Protein AF-A0A0K8QDG4-F1 (afdb_monomer_lite)

Sequence (131 aa):
MIDGIRGSADAARGQSLVYPGNPGTYKEENAMPFVNVKLVDGVFTEDEKHRMAAALTDVMVKFEGSEAFREVVWVLIEELHTDGWHIGGLPFRGPASLMDGLARSKSLYESIDGHPVTRPELAQKAPLQEK

pLDDT: mean 77.73, std 22.18, range [29.11, 98.5]

Structure (mmCIF, N/CA/C/O backbone):
data_AF-A0A0K8QDG4-F1
#
_entry.id   AF-A0A0K8QDG4-F1
#
loop_
_atom_site.group_PDB
_atom_site.id
_atom_site.type_symbol
_atom_site.label_atom_id
_atom_site.label_alt_id
_atom_site.label_comp_id
_atom_site.label_asym_id
_atom_site.label_entity_id
_atom_site.label_seq_id
_atom_site.pdbx_PDB_ins_code
_atom_site.Cartn_x
_atom_site.Cartn_y
_atom_site.Cartn_z
_atom_site.occupancy
_atom_site.B_iso_or_equiv
_atom_site.auth_seq_id
_atom_site.auth_comp_id
_atom_site.auth_asym_id
_atom_site.auth_atom_id
_atom_site.pdbx_PDB_model_num
ATOM 1 N N . MET A 1 1 ? 71.282 -9.640 -24.744 1.00 37.62 1 MET A N 1
ATOM 2 C CA . MET A 1 1 ? 71.216 -8.167 -24.843 1.00 37.62 1 MET A CA 1
ATOM 3 C C . MET A 1 1 ? 70.038 -7.870 -25.751 1.00 37.62 1 MET A C 1
ATOM 5 O O . MET A 1 1 ? 70.115 -8.362 -26.863 1.00 37.62 1 MET A O 1
ATOM 9 N N . ILE A 1 2 ? 69.015 -7.149 -25.259 1.00 32.31 2 ILE A N 1
ATOM 10 C CA . ILE A 1 2 ? 67.772 -6.705 -25.950 1.00 32.31 2 ILE A CA 1
ATOM 11 C C . ILE A 1 2 ? 66.894 -7.824 -26.596 1.00 32.31 2 ILE A C 1
ATOM 13 O O . ILE A 1 2 ? 67.421 -8.814 -27.083 1.00 32.31 2 ILE A O 1
ATOM 17 N N . ASP A 1 3 ? 65.552 -7.790 -26.594 1.00 32.25 3 ASP A N 1
ATOM 18 C CA . ASP A 1 3 ? 64.605 -6.925 -25.861 1.00 32.25 3 ASP A CA 1
ATOM 19 C C . ASP A 1 3 ? 63.258 -7.632 -25.542 1.00 32.25 3 ASP A C 1
ATOM 21 O O . ASP A 1 3 ? 62.954 -8.694 -26.080 1.00 32.25 3 ASP A O 1
ATOM 25 N N . GLY A 1 4 ? 62.464 -6.999 -24.672 1.00 31.34 4 GLY A N 1
ATOM 26 C CA . GLY A 1 4 ? 60.996 -7.008 -24.550 1.00 31.34 4 GLY A CA 1
ATOM 27 C C . GLY A 1 4 ? 60.147 -8.229 -24.943 1.00 31.34 4 GLY A C 1
ATOM 28 O O . GLY A 1 4 ? 59.742 -8.374 -26.092 1.00 31.34 4 GLY A O 1
ATOM 29 N N . ILE A 1 5 ? 59.638 -8.951 -23.934 1.00 42.09 5 ILE A N 1
ATOM 30 C CA . ILE A 1 5 ? 58.359 -9.681 -24.045 1.00 42.09 5 ILE A CA 1
ATOM 31 C C . ILE A 1 5 ? 57.204 -8.700 -23.777 1.00 42.09 5 ILE A C 1
ATOM 33 O O . ILE A 1 5 ? 57.022 -8.278 -22.634 1.00 42.09 5 ILE A O 1
ATOM 37 N N . ARG A 1 6 ? 56.420 -8.353 -24.808 1.00 32.44 6 ARG A N 1
ATOM 38 C CA . ARG A 1 6 ? 55.082 -7.705 -24.770 1.00 32.44 6 ARG A CA 1
ATOM 39 C C . ARG A 1 6 ? 54.469 -7.766 -26.185 1.00 32.44 6 ARG A C 1
ATOM 41 O O . ARG A 1 6 ? 55.214 -7.665 -27.148 1.00 32.44 6 ARG A O 1
ATOM 48 N N . GLY A 1 7 ? 53.159 -7.903 -26.393 1.00 29.11 7 GLY A N 1
ATOM 49 C CA . GLY A 1 7 ? 52.041 -8.052 -25.450 1.00 29.11 7 GLY A CA 1
ATOM 50 C C . GLY A 1 7 ? 50.991 -9.054 -25.960 1.00 29.11 7 GLY A C 1
ATOM 51 O O . GLY A 1 7 ? 51.171 -9.659 -27.014 1.00 29.11 7 GLY A O 1
ATOM 52 N N . SER A 1 8 ? 49.929 -9.271 -25.182 1.00 32.53 8 SER A N 1
ATOM 53 C CA . SER A 1 8 ? 48.936 -10.331 -25.405 1.00 32.53 8 SER A CA 1
ATOM 54 C C . SER A 1 8 ? 47.891 -10.007 -26.475 1.00 32.53 8 SER A C 1
ATOM 56 O O . SER A 1 8 ? 47.635 -8.848 -26.797 1.00 32.53 8 SER A O 1
ATOM 58 N N . ALA A 1 9 ? 47.229 -11.058 -26.960 1.00 33.44 9 ALA A N 1
ATOM 59 C CA . ALA A 1 9 ? 45.949 -10.937 -27.641 1.00 33.44 9 ALA A CA 1
ATOM 60 C C . ALA A 1 9 ? 44.790 -10.728 -26.642 1.00 33.44 9 ALA A C 1
ATOM 62 O O . ALA A 1 9 ? 44.844 -11.227 -25.520 1.00 33.44 9 ALA A O 1
ATOM 63 N N . ASP A 1 10 ? 43.743 -10.073 -27.150 1.00 33.81 10 ASP A N 1
ATOM 64 C CA . ASP A 1 10 ? 42.319 -10.228 -26.807 1.00 33.81 10 ASP A CA 1
ATOM 65 C C . ASP A 1 10 ? 41.743 -9.729 -25.452 1.00 33.81 10 ASP A C 1
ATOM 67 O O . ASP A 1 10 ? 42.432 -9.548 -24.451 1.00 33.81 10 ASP A O 1
ATOM 71 N N . ALA A 1 11 ? 40.415 -9.559 -25.490 1.00 34.19 11 ALA A N 1
ATOM 72 C CA . ALA A 1 11 ? 39.405 -9.455 -24.431 1.00 34.19 11 ALA A CA 1
ATOM 73 C C . ALA A 1 11 ? 39.305 -8.203 -23.515 1.00 34.19 11 ALA A C 1
ATOM 75 O O . ALA A 1 11 ? 40.243 -7.748 -22.873 1.00 34.19 11 ALA A O 1
ATOM 76 N N . ALA A 1 12 ? 38.047 -7.746 -23.394 1.00 34.69 12 ALA A N 1
ATOM 77 C CA . ALA A 1 12 ? 37.396 -7.055 -22.267 1.00 34.69 12 ALA A CA 1
ATOM 78 C C . ALA A 1 12 ? 38.040 -5.797 -21.623 1.00 34.69 12 ALA A C 1
ATOM 80 O O . ALA A 1 12 ? 38.962 -5.867 -20.813 1.00 34.69 12 ALA A O 1
ATOM 81 N N . ARG A 1 13 ? 37.387 -4.635 -21.816 1.00 38.25 13 ARG A N 1
ATOM 82 C CA . ARG A 1 13 ? 37.457 -3.484 -20.890 1.00 38.25 13 ARG A CA 1
ATOM 83 C C . ARG A 1 13 ? 36.131 -3.315 -20.136 1.00 38.25 13 ARG A C 1
ATOM 85 O O . ARG A 1 13 ? 35.097 -3.132 -20.769 1.00 38.25 13 ARG A O 1
ATOM 92 N N . GLY A 1 14 ? 36.182 -3.291 -18.804 1.00 36.94 14 GLY A N 1
ATOM 93 C CA . GLY A 1 14 ? 35.061 -2.967 -17.905 1.00 36.94 14 GLY A CA 1
ATOM 94 C C . GLY A 1 14 ? 35.420 -3.341 -16.462 1.00 36.94 14 GLY A C 1
ATOM 95 O O . GLY A 1 14 ? 35.675 -4.513 -16.208 1.00 36.94 14 GLY A O 1
ATOM 96 N N . GLN A 1 15 ? 35.535 -2.367 -15.547 1.00 36.66 15 GLN A N 1
ATOM 97 C CA . GLN A 1 15 ? 36.208 -2.547 -14.241 1.00 36.66 15 GLN A CA 1
ATOM 98 C C . GLN A 1 15 ? 35.439 -1.978 -13.023 1.00 36.66 15 GLN A C 1
ATOM 100 O O . GLN A 1 15 ? 34.278 -1.636 -13.179 1.00 36.66 15 GLN A O 1
ATOM 105 N N . SER A 1 16 ? 36.048 -1.949 -11.816 1.00 38.19 16 SER A N 1
ATOM 106 C CA . SER A 1 16 ? 35.537 -2.722 -10.657 1.00 38.19 16 SER A CA 1
ATOM 107 C C . SER A 1 16 ? 35.534 -2.046 -9.250 1.00 38.19 16 SER A C 1
ATOM 109 O O . SER A 1 16 ? 36.591 -1.629 -8.785 1.00 38.19 16 SER A O 1
ATOM 111 N N . LEU A 1 17 ? 34.379 -2.029 -8.542 1.00 39.41 17 LEU A N 1
ATOM 112 C CA . LEU A 1 17 ? 34.158 -1.701 -7.106 1.00 39.41 17 LEU A CA 1
ATOM 113 C C . LEU A 1 17 ? 32.764 -2.189 -6.553 1.00 39.41 17 LEU A C 1
ATOM 115 O O . LEU A 1 17 ? 31.781 -1.493 -6.802 1.00 39.41 17 LEU A O 1
ATOM 119 N N . VAL A 1 18 ? 32.643 -3.313 -5.798 1.00 40.97 18 VAL A N 1
ATOM 120 C CA . VAL A 1 18 ? 31.390 -3.714 -5.067 1.00 40.97 18 VAL A CA 1
ATOM 121 C C . VAL A 1 18 ? 31.551 -3.713 -3.522 1.00 40.97 18 VAL A C 1
ATOM 123 O O . VAL A 1 18 ? 32.587 -3.322 -2.981 1.00 40.97 18 VAL A O 1
ATOM 126 N N . TYR A 1 19 ? 30.481 -4.120 -2.824 1.00 41.59 19 TYR A N 1
ATOM 127 C CA . TYR A 1 19 ? 30.333 -4.365 -1.390 1.00 41.59 19 TYR A CA 1
ATOM 128 C C . TYR A 1 19 ? 31.415 -5.283 -0.768 1.00 41.59 19 TYR A C 1
ATOM 130 O O . TYR A 1 19 ? 31.886 -6.226 -1.393 1.00 41.59 19 TYR A O 1
ATOM 138 N N . PRO A 1 20 ? 31.812 -5.082 0.501 1.00 50.25 20 PRO A N 1
ATOM 139 C CA . PRO A 1 20 ? 32.933 -5.806 1.114 1.00 50.25 20 PRO A CA 1
ATOM 140 C C . PRO A 1 20 ? 32.785 -7.342 1.059 1.00 50.25 20 PRO A C 1
ATOM 142 O O . PRO A 1 20 ? 31.833 -7.908 1.586 1.00 50.25 20 PRO A O 1
ATOM 145 N N . GLY A 1 21 ? 33.763 -8.005 0.425 1.00 48.00 21 GLY A N 1
ATOM 146 C CA . GLY A 1 21 ? 33.726 -9.430 0.042 1.00 48.00 21 GLY A CA 1
ATOM 147 C C . GLY A 1 21 ? 33.511 -9.671 -1.464 1.00 48.00 21 GLY A C 1
ATOM 148 O O . GLY A 1 21 ? 33.551 -10.808 -1.926 1.00 48.00 21 GLY A O 1
ATOM 149 N N . ASN A 1 22 ? 33.290 -8.605 -2.234 1.00 44.50 22 ASN A N 1
ATOM 150 C CA . ASN A 1 22 ? 32.734 -8.631 -3.583 1.00 44.50 22 ASN A CA 1
ATOM 151 C C . ASN A 1 22 ? 33.208 -7.316 -4.280 1.00 44.50 22 ASN A C 1
ATOM 153 O O . ASN A 1 22 ? 32.711 -6.260 -3.943 1.00 44.50 22 ASN A O 1
ATOM 157 N N . PRO A 1 23 ? 34.213 -7.283 -5.192 1.00 39.88 23 PRO A N 1
ATOM 158 C CA . PRO A 1 23 ? 34.917 -6.024 -5.533 1.00 39.88 23 PRO A CA 1
ATOM 159 C C . PRO A 1 23 ? 34.735 -5.465 -6.978 1.00 39.88 23 PRO A C 1
ATOM 161 O O . PRO A 1 23 ? 35.683 -4.913 -7.522 1.00 39.88 23 PRO A O 1
ATOM 164 N N . GLY A 1 24 ? 33.558 -5.579 -7.617 1.00 41.72 24 GLY A N 1
ATOM 165 C CA . GLY A 1 24 ? 33.207 -5.127 -8.992 1.00 41.72 24 GLY A CA 1
ATOM 166 C C . GLY A 1 24 ? 32.118 -4.029 -9.095 1.00 41.72 24 GLY A C 1
ATOM 167 O O . GLY A 1 24 ? 31.250 -3.940 -8.257 1.00 41.72 24 GLY A O 1
ATOM 168 N N . THR A 1 25 ? 32.121 -3.116 -10.070 1.00 44.69 25 THR A N 1
ATOM 169 C CA . THR A 1 25 ? 31.135 -2.009 -10.046 1.00 44.69 25 THR A CA 1
ATOM 170 C C . THR A 1 25 ? 29.721 -2.538 -10.247 1.00 44.69 25 THR A C 1
ATOM 172 O O . THR A 1 25 ? 29.500 -3.299 -11.193 1.00 44.69 25 THR A O 1
ATOM 175 N N . TYR A 1 26 ? 28.749 -1.979 -9.526 1.00 49.84 26 TYR A N 1
ATOM 176 C CA . TYR A 1 26 ? 27.457 -1.729 -10.163 1.00 49.84 26 TYR A CA 1
ATOM 177 C C . TYR A 1 26 ? 27.649 -0.628 -11.201 1.00 49.84 26 TYR A C 1
ATOM 179 O O . TYR A 1 26 ? 27.445 0.555 -10.950 1.00 49.84 26 TYR A O 1
ATOM 187 N N . LYS A 1 27 ? 28.084 -1.061 -12.386 1.00 52.50 27 LYS A N 1
ATOM 188 C CA . LYS A 1 27 ? 27.580 -0.482 -13.624 1.00 52.50 27 LYS A CA 1
ATOM 189 C C . LYS A 1 27 ? 26.056 -0.550 -13.522 1.00 52.50 27 LYS A C 1
ATOM 191 O O . LYS A 1 27 ? 25.532 -1.617 -13.200 1.00 52.50 27 LYS A O 1
ATOM 196 N N . GLU A 1 28 ? 25.379 0.569 -13.752 1.00 53.81 28 GLU A N 1
ATOM 197 C CA . GLU A 1 28 ? 23.922 0.701 -13.566 1.00 53.81 28 GLU A CA 1
ATOM 198 C C . GLU A 1 28 ? 23.149 -0.355 -14.388 1.00 53.81 28 GLU A C 1
ATOM 200 O O . GLU A 1 28 ? 22.156 -0.900 -13.918 1.00 53.81 28 GLU A O 1
ATOM 205 N N . GLU A 1 29 ? 23.752 -0.757 -15.517 1.00 51.50 29 GLU A N 1
ATOM 206 C CA . GLU A 1 29 ? 23.534 -1.904 -16.425 1.00 51.50 29 GLU A CA 1
ATOM 207 C C . GLU A 1 29 ? 22.998 -3.246 -15.858 1.00 51.50 29 GLU A C 1
ATOM 209 O O . GLU A 1 29 ? 22.769 -4.154 -16.654 1.00 51.50 29 GLU A O 1
ATOM 214 N N . ASN A 1 30 ? 22.856 -3.452 -14.542 1.00 55.59 30 ASN A N 1
ATOM 215 C CA . ASN A 1 30 ? 22.476 -4.756 -13.968 1.00 55.59 30 ASN A CA 1
ATOM 216 C C . ASN A 1 30 ? 21.694 -4.714 -12.633 1.00 55.59 30 ASN A C 1
ATOM 218 O O . ASN A 1 30 ? 21.643 -5.713 -11.908 1.00 55.59 30 ASN A O 1
ATOM 222 N N . ALA A 1 31 ? 21.092 -3.581 -12.266 1.00 66.44 31 ALA A N 1
ATOM 223 C CA . ALA A 1 31 ? 20.277 -3.478 -11.052 1.00 66.44 31 ALA A CA 1
ATOM 224 C C . ALA A 1 31 ? 18.863 -4.067 -11.256 1.00 66.44 31 ALA A C 1
ATOM 226 O O . ALA A 1 31 ? 17.937 -3.330 -11.568 1.00 66.44 31 ALA A O 1
ATOM 227 N N . MET A 1 32 ? 18.671 -5.381 -11.068 1.00 83.06 32 MET A N 1
ATOM 228 C CA . MET A 1 32 ? 17.333 -6.006 -11.145 1.00 83.06 32 MET A CA 1
ATOM 229 C C . MET A 1 32 ? 16.443 -5.553 -9.967 1.00 83.06 32 MET A C 1
ATOM 231 O O . MET A 1 32 ? 16.752 -5.906 -8.821 1.00 83.06 32 MET A O 1
ATOM 235 N N . PRO A 1 33 ? 15.356 -4.783 -10.177 1.00 88.81 33 PRO A N 1
ATOM 236 C CA . PRO A 1 33 ? 14.539 -4.298 -9.074 1.00 88.81 33 PRO A CA 1
ATOM 237 C C . PRO A 1 33 ? 13.518 -5.350 -8.634 1.00 88.81 33 PRO A C 1
ATOM 239 O O . PRO A 1 33 ? 12.824 -5.959 -9.449 1.00 88.81 33 PRO A O 1
ATOM 242 N N . PHE A 1 34 ? 13.379 -5.508 -7.318 1.00 94.62 34 PHE A N 1
ATOM 243 C CA . PHE A 1 34 ? 12.396 -6.395 -6.706 1.00 94.62 34 PHE A CA 1
ATOM 244 C C . PHE A 1 34 ? 11.342 -5.589 -5.942 1.00 94.62 34 PHE A C 1
ATOM 246 O O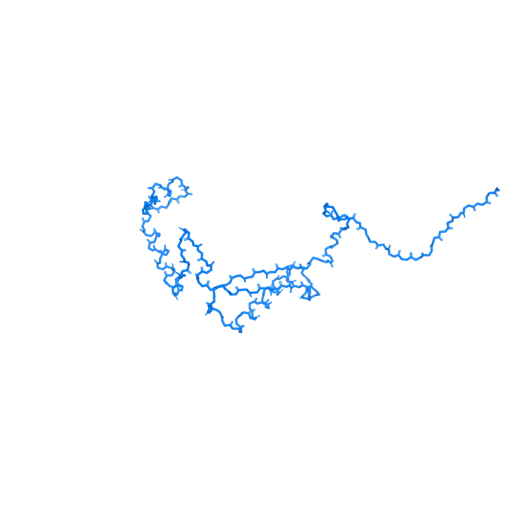 . PHE A 1 34 ? 11.657 -4.889 -4.978 1.00 94.62 34 PHE A O 1
ATOM 253 N N . VAL A 1 35 ? 10.085 -5.703 -6.365 1.00 96.75 35 VAL A N 1
ATOM 254 C CA . VAL A 1 35 ? 8.926 -5.062 -5.737 1.00 96.75 35 VAL A CA 1
ATOM 255 C C . VAL A 1 35 ? 8.128 -6.126 -4.992 1.00 96.75 35 VAL A C 1
ATOM 257 O O . VAL A 1 35 ? 7.565 -7.029 -5.608 1.00 96.75 35 VAL A O 1
ATOM 260 N N . ASN A 1 36 ? 8.045 -6.011 -3.666 1.00 97.38 36 ASN A N 1
ATOM 261 C CA . ASN A 1 36 ? 7.203 -6.885 -2.854 1.00 97.38 36 ASN A CA 1
ATOM 262 C C . ASN A 1 36 ? 5.938 -6.159 -2.391 1.00 97.38 36 ASN A C 1
ATOM 264 O O . ASN A 1 36 ? 6.015 -5.148 -1.693 1.00 97.38 36 ASN A O 1
ATOM 268 N N . VAL A 1 37 ? 4.777 -6.699 -2.757 1.00 96.81 37 VAL A N 1
ATOM 269 C CA . VAL A 1 37 ? 3.464 -6.219 -2.324 1.00 96.81 37 VAL A CA 1
ATOM 270 C C . VAL A 1 37 ? 2.872 -7.251 -1.374 1.00 96.81 37 VAL A C 1
ATOM 272 O O . VAL A 1 37 ? 2.679 -8.401 -1.758 1.00 96.81 37 VAL A O 1
ATOM 275 N N . LYS A 1 38 ? 2.553 -6.844 -0.144 1.00 92.62 38 LYS A N 1
ATOM 276 C CA . LYS A 1 38 ? 1.843 -7.691 0.823 1.00 92.62 38 LYS A CA 1
ATOM 277 C C . LYS A 1 38 ? 0.405 -7.204 0.961 1.00 92.62 38 LYS A C 1
ATOM 279 O O . LYS A 1 38 ? 0.175 -6.049 1.319 1.00 92.62 38 LYS A O 1
ATOM 284 N N . LEU A 1 39 ? -0.542 -8.081 0.653 1.00 90.31 39 LEU A N 1
ATOM 285 C CA . LEU A 1 39 ? -1.980 -7.827 0.640 1.00 90.31 39 LEU A CA 1
ATOM 286 C C . LEU A 1 39 ? -2.682 -8.653 1.723 1.00 90.31 39 LEU A C 1
ATOM 288 O O . LEU A 1 39 ? -2.123 -9.606 2.268 1.00 90.31 39 LEU A O 1
ATOM 292 N N . VAL A 1 40 ? -3.930 -8.294 2.016 1.00 86.62 40 VAL A N 1
ATOM 293 C CA . VAL A 1 40 ? -4.850 -9.164 2.756 1.00 86.62 40 VAL A CA 1
ATOM 294 C C . VAL A 1 40 ? -5.521 -10.097 1.753 1.00 86.62 40 VAL A C 1
ATOM 296 O O . VAL A 1 40 ? -5.966 -9.641 0.698 1.00 86.62 40 VAL A O 1
ATOM 299 N N . ASP A 1 41 ? -5.590 -11.379 2.096 1.00 86.62 41 ASP A N 1
ATOM 300 C CA . ASP A 1 41 ? -6.274 -12.407 1.307 1.00 86.62 41 ASP A CA 1
ATOM 301 C C . ASP A 1 41 ? -7.728 -12.022 0.953 1.00 86.62 41 ASP A C 1
ATOM 303 O O . ASP A 1 41 ? -8.447 -11.419 1.755 1.00 86.62 41 ASP A O 1
ATOM 307 N N . GLY A 1 42 ? -8.145 -12.339 -0.274 1.00 86.62 42 GLY A N 1
ATOM 308 C CA . GLY A 1 42 ? -9.495 -12.102 -0.794 1.00 86.62 42 GLY A CA 1
ATOM 309 C C . GLY A 1 42 ? -9.876 -10.645 -1.098 1.00 86.62 42 GLY A C 1
ATOM 310 O O . GLY A 1 42 ? -10.992 -10.412 -1.560 1.00 86.62 42 GLY A O 1
ATOM 311 N N . VAL A 1 43 ? -8.999 -9.657 -0.870 1.00 87.56 43 VAL A N 1
ATOM 312 C CA . VAL A 1 43 ? -9.316 -8.228 -1.106 1.00 87.56 43 VAL A CA 1
ATOM 313 C C . VAL A 1 43 ? -9.199 -7.816 -2.580 1.00 87.56 43 VAL A C 1
ATOM 315 O O . VAL A 1 43 ? -9.876 -6.880 -2.999 1.00 87.56 43 VAL A O 1
ATOM 318 N N . PHE A 1 44 ? -8.377 -8.511 -3.373 1.00 92.81 44 PHE A N 1
ATOM 319 C CA . PHE A 1 44 ? -8.184 -8.241 -4.802 1.00 92.81 44 PHE A CA 1
ATOM 320 C C . PHE A 1 44 ? -8.378 -9.510 -5.635 1.00 92.81 44 PHE A C 1
ATOM 322 O O . PHE A 1 44 ? -7.872 -10.582 -5.295 1.00 92.81 44 PHE A O 1
ATOM 329 N N . THR A 1 45 ? -9.064 -9.379 -6.770 1.00 95.12 45 THR A N 1
ATOM 330 C CA . THR A 1 45 ? -9.207 -10.468 -7.749 1.00 95.12 45 THR A CA 1
ATOM 331 C C . THR A 1 45 ? -7.875 -10.810 -8.427 1.00 95.12 45 THR A C 1
ATOM 333 O O . THR A 1 45 ? -6.917 -10.035 -8.404 1.00 95.12 45 THR A O 1
ATOM 336 N N . GLU A 1 46 ? -7.801 -11.987 -9.050 1.00 95.75 46 GLU A N 1
ATOM 337 C CA . GLU A 1 46 ? -6.639 -12.445 -9.829 1.00 95.75 46 GLU A CA 1
ATOM 338 C C . GLU A 1 46 ? -6.271 -11.438 -10.940 1.00 95.75 46 GLU A C 1
ATOM 340 O O . GLU A 1 46 ? -5.150 -10.925 -10.966 1.00 95.75 46 GLU A O 1
ATOM 345 N N . ASP A 1 47 ? -7.249 -11.016 -11.747 1.00 97.69 47 ASP A N 1
ATOM 346 C CA . ASP A 1 47 ? -7.138 -9.936 -12.741 1.00 97.69 47 ASP A CA 1
ATOM 347 C C . ASP A 1 47 ? -6.645 -8.594 -12.169 1.00 97.69 47 ASP A C 1
ATOM 349 O O . ASP A 1 47 ? -5.975 -7.822 -12.861 1.00 97.69 47 ASP A O 1
ATOM 353 N N . GLU A 1 48 ? -6.995 -8.253 -10.928 1.00 97.88 48 GLU A N 1
ATOM 354 C CA . GLU A 1 48 ? -6.506 -7.034 -10.271 1.00 97.88 48 GLU A CA 1
ATOM 355 C C . GLU A 1 48 ? -5.054 -7.171 -9.828 1.00 97.88 48 GLU A C 1
ATOM 357 O O . GLU A 1 48 ? -4.281 -6.236 -10.031 1.00 97.88 48 GLU A O 1
ATOM 362 N N . LYS A 1 49 ? -4.651 -8.336 -9.313 1.00 97.56 49 LYS A N 1
ATOM 363 C CA . LYS A 1 49 ? -3.253 -8.626 -8.958 1.00 97.56 49 LYS A CA 1
ATOM 364 C C . LYS A 1 49 ? -2.359 -8.644 -10.202 1.00 97.56 49 LYS A C 1
ATOM 366 O O . LYS A 1 49 ? -1.296 -8.025 -10.190 1.00 97.56 49 LYS A O 1
ATOM 371 N N . HIS A 1 50 ? -2.810 -9.226 -11.315 1.00 97.75 50 HIS A N 1
ATOM 372 C CA . HIS A 1 50 ? -2.077 -9.172 -12.586 1.00 97.75 50 HIS A CA 1
ATOM 373 C C . HIS A 1 50 ? -1.946 -7.745 -13.141 1.00 97.75 50 HIS A C 1
ATOM 375 O O . HIS A 1 50 ? -0.849 -7.339 -13.531 1.00 97.75 50 HIS A O 1
ATOM 381 N N . ARG A 1 51 ? -3.022 -6.945 -13.122 1.00 98.44 51 ARG A N 1
ATOM 382 C CA . ARG A 1 51 ? -2.958 -5.528 -13.532 1.00 98.44 51 ARG A CA 1
ATOM 383 C C . ARG A 1 51 ? -2.095 -4.681 -12.592 1.00 98.44 51 ARG A C 1
ATOM 385 O O . ARG A 1 51 ? -1.397 -3.789 -13.065 1.00 98.44 51 ARG A O 1
ATOM 392 N N . MET A 1 52 ? -2.096 -4.976 -11.291 1.00 98.25 52 MET A N 1
ATOM 393 C CA . MET A 1 52 ? -1.227 -4.331 -10.304 1.00 98.25 52 MET A CA 1
ATOM 394 C C . MET A 1 52 ? 0.250 -4.633 -10.581 1.00 98.25 52 MET A C 1
ATOM 396 O O . MET A 1 52 ? 1.057 -3.706 -10.597 1.00 98.25 52 MET A O 1
ATOM 400 N N . ALA A 1 53 ? 0.603 -5.892 -10.860 1.00 98.00 53 ALA A N 1
ATOM 401 C CA . ALA A 1 53 ? 1.968 -6.273 -11.215 1.00 98.00 53 ALA A CA 1
ATOM 402 C C . ALA A 1 53 ? 2.450 -5.566 -12.494 1.00 98.00 53 ALA A C 1
ATOM 404 O O . ALA A 1 53 ? 3.522 -4.964 -12.488 1.00 98.00 53 ALA A O 1
ATOM 405 N N . ALA A 1 54 ? 1.631 -5.551 -13.553 1.00 98.12 54 ALA A N 1
ATOM 406 C CA . ALA A 1 54 ? 1.950 -4.839 -14.792 1.00 98.12 54 ALA A CA 1
ATOM 407 C C . ALA A 1 54 ? 2.173 -3.331 -14.561 1.00 98.12 54 ALA A C 1
ATOM 409 O O . ALA A 1 54 ? 3.198 -2.791 -14.973 1.00 98.12 54 ALA A O 1
ATOM 410 N N . ALA A 1 55 ? 1.269 -2.670 -13.828 1.00 98.50 55 ALA A N 1
ATOM 411 C CA . ALA A 1 55 ? 1.375 -1.242 -13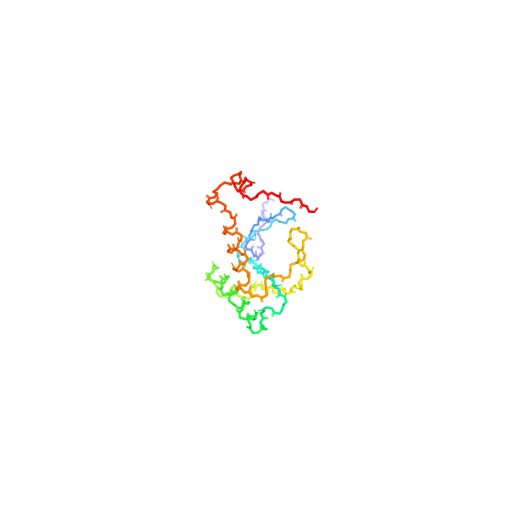.529 1.00 98.50 55 ALA A CA 1
ATOM 412 C C . ALA A 1 55 ? 2.594 -0.894 -12.650 1.00 98.50 55 ALA A C 1
ATOM 414 O O . ALA A 1 55 ? 3.191 0.169 -12.820 1.00 98.50 55 ALA A O 1
ATOM 415 N N . LEU A 1 56 ? 2.992 -1.778 -11.728 1.00 98.19 56 LEU A N 1
ATOM 416 C CA . LEU A 1 56 ? 4.221 -1.615 -10.944 1.00 98.19 56 LEU A CA 1
ATOM 417 C C . LEU A 1 56 ? 5.469 -1.751 -11.827 1.00 98.19 56 LEU A C 1
ATOM 419 O O . LEU A 1 56 ? 6.392 -0.946 -11.695 1.00 98.19 56 LEU A O 1
ATOM 423 N N . THR A 1 57 ? 5.476 -2.689 -12.777 1.00 97.44 57 THR A N 1
ATOM 424 C CA . THR A 1 57 ? 6.549 -2.796 -13.775 1.00 97.44 57 THR A CA 1
ATOM 425 C C . THR A 1 57 ? 6.631 -1.556 -14.667 1.00 97.44 57 THR A C 1
ATOM 427 O O . THR A 1 57 ? 7.728 -1.033 -14.861 1.00 97.44 57 THR A O 1
ATOM 430 N N . ASP A 1 58 ? 5.501 -1.015 -15.130 1.00 97.69 58 ASP A N 1
ATOM 431 C CA . ASP A 1 58 ? 5.467 0.234 -15.907 1.00 97.69 58 ASP A CA 1
ATOM 432 C C . ASP A 1 58 ? 6.013 1.434 -15.113 1.00 97.69 58 ASP A C 1
ATOM 434 O O . ASP A 1 58 ? 6.691 2.295 -15.677 1.00 97.69 58 ASP A O 1
ATOM 438 N N . VAL A 1 59 ? 5.775 1.491 -13.796 1.00 97.19 59 VAL A N 1
ATOM 439 C CA . VAL A 1 59 ? 6.377 2.507 -12.916 1.00 97.19 59 VAL A CA 1
ATOM 440 C C . VAL A 1 59 ? 7.900 2.361 -12.862 1.00 97.19 59 VAL A C 1
ATOM 442 O O . VAL A 1 59 ? 8.595 3.368 -13.006 1.00 97.19 59 VAL A O 1
ATOM 445 N N . MET A 1 60 ? 8.433 1.145 -12.704 1.00 95.12 60 MET A N 1
ATOM 446 C CA . MET A 1 60 ? 9.887 0.925 -12.673 1.00 95.12 60 MET A CA 1
ATOM 447 C C . MET A 1 60 ? 10.546 1.269 -14.017 1.00 95.12 60 MET A C 1
ATOM 449 O O . MET A 1 60 ? 11.512 2.029 -14.048 1.00 95.12 60 MET A O 1
ATOM 453 N N . VAL A 1 61 ? 9.978 0.793 -15.129 1.00 94.44 61 VAL A N 1
ATOM 454 C CA . VAL A 1 61 ? 10.442 1.091 -16.498 1.00 94.44 61 VAL A CA 1
ATOM 455 C C . VAL A 1 61 ? 10.421 2.595 -16.788 1.00 94.44 61 VAL A C 1
ATOM 457 O O . VAL A 1 61 ? 11.366 3.126 -17.372 1.00 94.44 61 VAL A O 1
ATOM 460 N N . LYS A 1 62 ? 9.389 3.313 -16.328 1.00 95.88 62 LYS A N 1
ATOM 461 C CA . LYS A 1 62 ? 9.287 4.773 -16.463 1.00 95.88 62 LYS A CA 1
ATOM 462 C C . LYS A 1 62 ? 10.387 5.531 -15.712 1.00 95.88 62 LYS A C 1
ATOM 464 O O . LYS A 1 62 ? 10.804 6.583 -16.194 1.00 95.88 62 LYS A O 1
ATOM 469 N N . PHE A 1 63 ? 10.809 5.060 -14.537 1.00 93.50 63 PHE A N 1
ATOM 470 C CA . PHE A 1 63 ? 11.853 5.727 -13.749 1.00 93.50 63 PHE A CA 1
ATOM 471 C C . PHE A 1 63 ? 13.274 5.390 -14.219 1.00 93.50 63 PHE A C 1
ATOM 473 O O . PHE A 1 63 ? 14.134 6.262 -14.132 1.00 93.50 63 PHE A O 1
ATOM 480 N N . GLU A 1 64 ? 13.498 4.197 -14.775 1.00 89.75 64 GLU A N 1
ATOM 481 C CA . GLU A 1 64 ? 14.744 3.850 -15.480 1.00 89.75 64 GLU A CA 1
ATOM 482 C C . GLU A 1 64 ? 14.853 4.564 -16.843 1.00 89.75 64 GLU A C 1
ATOM 484 O O . GLU A 1 64 ? 15.930 4.964 -17.276 1.00 89.75 64 GLU A O 1
ATOM 489 N N . GLY A 1 65 ? 13.724 4.748 -17.536 1.00 89.56 65 GLY A N 1
ATOM 490 C CA . GLY A 1 65 ? 13.664 5.390 -18.853 1.00 89.56 65 GLY A CA 1
ATOM 491 C C . GLY A 1 65 ? 13.961 4.459 -20.037 1.00 89.56 65 GLY A C 1
ATOM 492 O O . GLY A 1 65 ? 14.170 4.946 -21.148 1.00 89.56 65 GLY A O 1
ATOM 493 N N . SER A 1 66 ? 13.965 3.136 -19.830 1.00 88.94 66 SER A N 1
ATOM 494 C CA . SER A 1 66 ? 14.268 2.136 -20.863 1.00 88.94 66 SER A CA 1
ATOM 495 C C . SER A 1 66 ? 13.355 0.911 -20.774 1.00 88.94 66 SER A C 1
ATOM 497 O O . SER A 1 66 ? 13.359 0.197 -19.776 1.00 88.94 66 SER A O 1
ATOM 499 N N . GLU A 1 67 ? 12.624 0.602 -21.850 1.00 94.12 67 GLU A N 1
ATOM 500 C CA . GLU A 1 67 ? 11.789 -0.613 -21.942 1.00 94.12 67 GLU A CA 1
ATOM 501 C C . GLU A 1 67 ? 12.602 -1.915 -21.832 1.00 94.12 67 GLU A C 1
ATOM 503 O O . GLU A 1 67 ? 12.068 -2.930 -21.397 1.00 94.12 67 GLU A O 1
ATOM 508 N N . ALA A 1 68 ? 13.907 -1.896 -22.133 1.00 89.69 68 ALA A N 1
ATOM 509 C CA . ALA A 1 68 ? 14.777 -3.063 -21.945 1.00 89.69 68 ALA A CA 1
ATOM 510 C C . ALA A 1 68 ? 14.900 -3.494 -20.467 1.00 89.69 68 ALA A C 1
ATOM 512 O O . ALA A 1 68 ? 15.261 -4.634 -20.185 1.00 89.69 68 ALA A O 1
ATOM 513 N N . PHE A 1 69 ? 14.568 -2.605 -19.526 1.00 92.38 69 PHE A N 1
ATOM 514 C CA . PHE A 1 69 ? 14.530 -2.897 -18.093 1.00 92.38 69 PHE A CA 1
ATOM 515 C C . PHE A 1 69 ? 13.374 -3.828 -17.704 1.00 92.38 69 PHE A C 1
ATOM 517 O O . PHE A 1 69 ? 13.463 -4.529 -16.699 1.00 92.38 69 PHE A O 1
ATOM 524 N N . ARG A 1 70 ? 12.298 -3.873 -18.504 1.00 95.06 70 ARG A N 1
ATOM 525 C CA . ARG A 1 70 ? 11.067 -4.630 -18.221 1.00 95.06 70 ARG A CA 1
ATOM 526 C C . ARG A 1 70 ? 11.334 -6.104 -17.909 1.00 95.06 70 ARG A C 1
ATOM 528 O O . ARG A 1 70 ? 10.741 -6.639 -16.978 1.00 95.06 70 ARG A O 1
ATOM 535 N N . GLU A 1 71 ? 12.272 -6.713 -18.631 1.00 92.56 71 GLU A N 1
ATOM 536 C CA . GLU A 1 71 ? 12.664 -8.124 -18.502 1.00 92.56 71 GLU A CA 1
ATOM 537 C C . GLU A 1 71 ? 13.339 -8.465 -17.158 1.00 92.56 71 GLU A C 1
ATOM 539 O O . GLU A 1 71 ? 13.405 -9.637 -16.783 1.00 92.56 71 GLU A O 1
ATOM 544 N N . VAL A 1 72 ? 13.839 -7.466 -16.416 1.00 92.75 72 VAL A N 1
ATOM 545 C CA . VAL A 1 72 ? 14.482 -7.655 -15.102 1.00 92.75 72 VAL A CA 1
ATOM 546 C C . VAL A 1 72 ? 13.662 -7.122 -13.923 1.00 92.75 72 VAL A C 1
ATOM 548 O O . VAL A 1 72 ? 14.084 -7.293 -12.779 1.00 92.75 72 VAL A O 1
ATOM 551 N N . VAL A 1 73 ? 12.485 -6.522 -14.153 1.00 94.56 73 VAL A N 1
ATOM 552 C CA . VAL A 1 73 ? 11.604 -6.073 -13.061 1.00 94.56 73 VAL A CA 1
ATOM 553 C C . VAL A 1 73 ? 10.826 -7.249 -12.482 1.00 94.56 73 VAL A C 1
ATOM 555 O O . VAL A 1 73 ? 9.979 -7.844 -13.147 1.00 94.56 73 VAL A O 1
ATOM 558 N N . TRP A 1 74 ? 11.079 -7.573 -11.216 1.00 96.81 74 TRP A N 1
ATOM 559 C CA . TRP A 1 74 ? 10.415 -8.673 -10.520 1.00 96.81 74 TRP A CA 1
ATOM 560 C C . TRP A 1 74 ? 9.375 -8.129 -9.537 1.00 96.81 74 TRP A C 1
ATOM 562 O O . TRP A 1 74 ? 9.717 -7.388 -8.616 1.00 96.81 74 TRP A O 1
ATOM 572 N N . VAL A 1 75 ? 8.109 -8.530 -9.690 1.00 97.81 75 VAL A N 1
ATOM 573 C CA . VAL A 1 75 ? 7.025 -8.170 -8.761 1.00 97.81 75 VAL A CA 1
ATOM 574 C C . VAL A 1 75 ? 6.492 -9.426 -8.074 1.00 97.81 75 VAL A C 1
ATOM 576 O O . VAL A 1 75 ? 5.937 -10.305 -8.730 1.00 97.81 75 VAL A O 1
ATOM 579 N N . LEU A 1 76 ? 6.632 -9.500 -6.749 1.00 97.56 76 LEU A N 1
ATOM 580 C CA . LEU A 1 76 ? 6.028 -10.541 -5.914 1.00 97.56 76 LEU A CA 1
ATOM 581 C C . LEU A 1 76 ? 4.843 -9.959 -5.146 1.00 97.56 76 LEU A C 1
ATOM 583 O O . LEU A 1 76 ? 5.033 -9.124 -4.258 1.00 97.56 76 LEU A O 1
ATOM 587 N N . ILE A 1 77 ? 3.641 -10.446 -5.451 1.00 97.19 77 ILE A N 1
ATOM 588 C CA . ILE A 1 77 ? 2.426 -10.174 -4.680 1.00 97.19 77 ILE A CA 1
ATOM 589 C C . ILE A 1 77 ? 2.170 -11.368 -3.754 1.00 97.19 77 ILE A C 1
ATOM 591 O O . ILE A 1 77 ? 1.992 -12.489 -4.222 1.00 97.19 77 ILE A O 1
ATOM 595 N N . GLU A 1 78 ? 2.148 -11.124 -2.446 1.00 94.50 78 GLU A N 1
ATOM 596 C CA . GLU A 1 78 ? 1.786 -12.101 -1.416 1.00 94.50 78 GLU A CA 1
ATOM 597 C C . GLU A 1 78 ? 0.465 -11.700 -0.764 1.00 94.50 78 GLU A C 1
ATOM 599 O O . GLU A 1 78 ? 0.363 -10.636 -0.149 1.00 94.50 78 GLU A O 1
ATOM 604 N N . GLU A 1 79 ? -0.530 -12.575 -0.835 1.00 91.12 79 GLU A N 1
ATOM 605 C CA . GLU A 1 79 ? -1.711 -12.491 0.018 1.00 91.12 79 GLU A CA 1
ATOM 606 C C . GLU A 1 79 ? -1.441 -13.182 1.351 1.00 91.12 79 GLU A C 1
ATOM 608 O O . GLU A 1 79 ? -0.924 -14.298 1.414 1.00 91.12 79 GLU A O 1
ATOM 613 N N . LEU A 1 80 ? -1.780 -12.488 2.432 1.00 87.94 80 LEU A N 1
ATOM 614 C CA . LEU A 1 80 ? -1.616 -12.961 3.794 1.00 87.94 80 LEU A CA 1
ATOM 615 C C . LEU A 1 80 ? -2.985 -13.022 4.465 1.00 87.94 80 LEU A C 1
ATOM 617 O O . LEU A 1 80 ? -3.746 -12.050 4.466 1.00 87.94 80 LEU A O 1
ATOM 621 N N . HIS A 1 81 ? -3.284 -14.175 5.057 1.00 84.88 81 HIS A N 1
ATOM 622 C CA . HIS A 1 81 ? -4.508 -14.386 5.816 1.00 84.88 81 HIS A CA 1
ATOM 623 C C . HIS A 1 81 ? -4.541 -13.495 7.078 1.00 84.88 81 HIS A C 1
ATOM 625 O O . HIS A 1 81 ? -3.505 -13.078 7.607 1.00 84.88 81 HIS A O 1
ATOM 631 N N . THR A 1 82 ? -5.745 -13.158 7.551 1.00 74.31 82 THR A N 1
ATOM 632 C CA . THR A 1 82 ? -5.963 -12.085 8.550 1.00 74.31 82 THR A CA 1
ATOM 633 C C . THR A 1 82 ? -5.406 -12.372 9.952 1.00 74.31 82 THR A C 1
ATOM 635 O O . THR A 1 82 ? -5.226 -11.446 10.742 1.00 74.31 82 THR A O 1
ATOM 638 N N . ASP A 1 83 ? -5.091 -13.629 10.267 1.00 79.69 83 ASP A N 1
ATOM 639 C CA . ASP A 1 83 ? -4.405 -14.038 11.501 1.0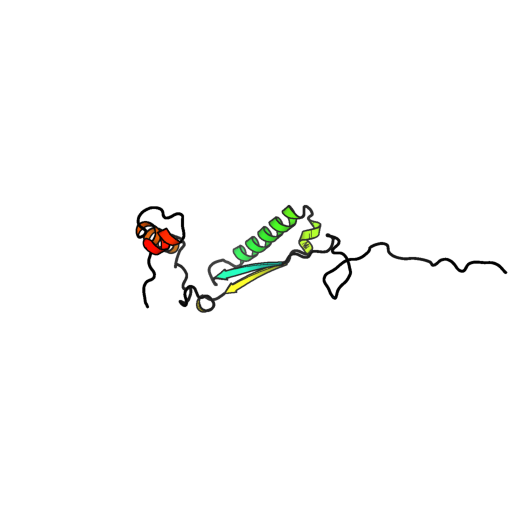0 79.69 83 ASP A CA 1
ATOM 640 C C . ASP A 1 83 ? -2.874 -13.884 11.435 1.00 79.69 83 ASP A C 1
ATOM 642 O O . ASP A 1 83 ? -2.230 -13.747 12.476 1.00 79.69 83 ASP A O 1
ATOM 646 N N . GLY A 1 84 ? -2.283 -13.815 10.238 1.00 79.44 84 GLY A N 1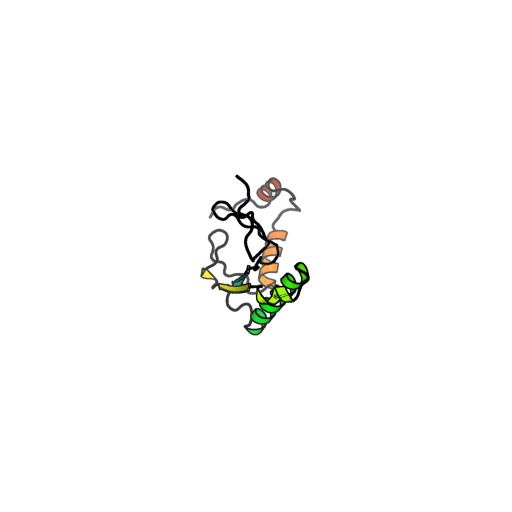
ATOM 647 C CA . GLY A 1 84 ? -0.855 -13.543 10.044 1.00 79.44 84 GLY A CA 1
ATOM 648 C C . GLY A 1 84 ? -0.441 -12.111 10.411 1.00 79.44 84 GLY A C 1
ATOM 649 O O . GLY A 1 84 ? 0.741 -11.838 10.613 1.00 79.44 84 GLY A O 1
ATOM 650 N N . TRP A 1 85 ? -1.402 -11.193 10.540 1.00 79.56 85 TRP A N 1
ATOM 651 C CA . TRP A 1 85 ? -1.174 -9.778 10.834 1.00 79.56 85 TRP A CA 1
ATOM 652 C C . TRP A 1 85 ? -1.626 -9.408 12.249 1.00 79.56 85 TRP A C 1
ATOM 654 O O . TRP A 1 85 ? -2.723 -9.760 12.678 1.00 79.56 85 TRP A O 1
ATOM 664 N N . HIS A 1 86 ? -0.814 -8.622 12.961 1.00 82.88 86 HIS A N 1
ATOM 665 C CA . HIS A 1 86 ? -1.137 -8.118 14.298 1.00 82.88 86 HIS A CA 1
ATOM 666 C C . HIS A 1 86 ? -0.757 -6.638 14.448 1.00 82.88 86 HIS A C 1
ATOM 668 O O . HIS A 1 86 ? 0.326 -6.225 14.038 1.00 82.88 86 HIS A O 1
ATOM 674 N N . ILE A 1 87 ? -1.623 -5.839 15.082 1.00 76.38 87 ILE A N 1
ATOM 675 C CA . ILE A 1 87 ? -1.385 -4.418 15.394 1.00 76.38 87 ILE A CA 1
ATOM 676 C C . ILE A 1 87 ? -1.701 -4.187 16.878 1.00 76.38 87 ILE A C 1
ATOM 678 O O . ILE A 1 87 ? -2.759 -4.579 17.361 1.00 76.38 87 ILE A O 1
ATOM 682 N N . GLY A 1 88 ? -0.772 -3.597 17.640 1.00 78.00 88 GLY A N 1
ATOM 683 C CA . GLY A 1 88 ? -0.954 -3.348 19.086 1.00 78.00 88 GLY A CA 1
ATOM 684 C C . GLY A 1 88 ? -1.098 -4.611 19.959 1.00 78.00 88 GLY A C 1
ATOM 685 O O . GLY A 1 88 ? -1.575 -4.532 21.098 1.00 78.00 88 GLY A O 1
ATOM 686 N N . GLY A 1 89 ? -0.713 -5.775 19.420 1.00 81.75 89 GLY A N 1
ATOM 687 C CA . GLY A 1 89 ? -0.930 -7.094 20.023 1.00 81.75 89 GLY A CA 1
ATOM 688 C C . GLY A 1 89 ? -2.324 -7.689 19.776 1.00 81.75 89 GLY A C 1
ATOM 689 O O . GLY A 1 89 ? -2.668 -8.674 20.418 1.00 81.75 89 GLY A O 1
ATOM 690 N N . LEU A 1 90 ? -3.128 -7.108 18.879 1.00 75.44 90 LEU A N 1
ATOM 691 C CA . LEU A 1 90 ? -4.436 -7.630 18.466 1.00 75.44 90 LEU A CA 1
ATOM 692 C C . LEU A 1 90 ? -4.372 -8.150 17.017 1.00 75.44 90 LEU A C 1
ATOM 694 O O . LEU A 1 90 ? -3.687 -7.527 16.202 1.00 75.44 90 LEU A O 1
ATOM 698 N N . PRO A 1 91 ? -5.081 -9.242 16.669 1.00 76.69 91 PRO A N 1
ATOM 699 C CA . PRO A 1 91 ? -5.122 -9.757 15.301 1.00 76.69 91 PRO A CA 1
ATOM 700 C C . PRO A 1 91 ? -5.815 -8.763 14.362 1.00 76.69 91 PRO A C 1
ATOM 702 O O . PRO A 1 91 ? -6.863 -8.191 14.687 1.00 76.69 91 PRO A O 1
ATOM 705 N N . PHE A 1 92 ? -5.243 -8.557 13.181 1.00 73.69 92 PHE A N 1
ATOM 706 C CA . PHE A 1 92 ? -5.714 -7.576 12.210 1.00 73.69 92 PHE A CA 1
ATOM 707 C C . PHE A 1 92 ? -6.893 -8.119 11.393 1.00 73.69 92 PHE A C 1
ATOM 709 O O . PHE A 1 92 ? -6.770 -8.553 10.252 1.00 73.69 92 PHE A O 1
ATOM 716 N N . ARG A 1 93 ? -8.093 -7.995 11.959 1.00 68.19 93 ARG A N 1
ATOM 717 C CA . ARG A 1 93 ? -9.366 -8.294 11.274 1.00 68.19 93 ARG A CA 1
ATOM 718 C C . ARG A 1 93 ? -9.822 -7.185 10.306 1.00 68.19 93 ARG A C 1
ATOM 720 O O . ARG A 1 93 ? -11.003 -7.087 9.995 1.00 68.19 93 ARG A O 1
ATOM 727 N N . GLY A 1 94 ? -8.898 -6.317 9.887 1.00 66.12 94 GLY A N 1
ATOM 728 C CA . GLY A 1 94 ? -9.164 -5.157 9.039 1.00 66.12 94 GLY A CA 1
ATOM 729 C C . GLY A 1 94 ? -10.221 -4.181 9.586 1.00 66.12 94 GLY A C 1
ATOM 730 O O . GLY A 1 94 ? -10.529 -4.105 10.783 1.00 66.12 94 GLY A O 1
ATOM 731 N N . PRO A 1 95 ? -10.738 -3.315 8.714 1.00 66.75 95 PRO A N 1
ATOM 732 C CA . PRO A 1 95 ? -12.153 -2.988 8.628 1.00 66.75 95 PRO A CA 1
ATOM 733 C C . PRO A 1 95 ? -12.848 -3.892 7.584 1.00 66.75 95 PRO A C 1
ATOM 735 O O . PRO A 1 95 ? -12.206 -4.315 6.627 1.00 66.75 95 PRO A O 1
ATOM 738 N N . ALA A 1 96 ? -14.152 -4.159 7.724 1.00 70.06 96 ALA A N 1
ATOM 739 C CA . ALA A 1 96 ? -14.894 -4.971 6.744 1.00 70.06 96 ALA A CA 1
ATOM 740 C C . ALA A 1 96 ? -15.087 -4.255 5.389 1.00 70.06 96 ALA A C 1
ATOM 742 O O . ALA A 1 96 ? -15.237 -4.896 4.353 1.00 70.06 96 ALA A O 1
ATOM 743 N N . SER A 1 97 ? -15.043 -2.922 5.390 1.00 81.00 97 SER A N 1
ATOM 744 C CA . SER A 1 97 ? -15.027 -2.069 4.203 1.00 81.00 97 SER A CA 1
ATOM 745 C C . SER A 1 97 ? -14.136 -0.841 4.419 1.00 81.00 97 SER A C 1
ATOM 747 O O . SER A 1 97 ? -13.802 -0.483 5.552 1.00 81.00 97 SER A O 1
ATOM 749 N N . LEU A 1 98 ? -13.809 -0.112 3.345 1.00 79.81 98 LEU A N 1
ATOM 750 C CA . LEU A 1 98 ? -13.174 1.208 3.465 1.00 79.81 98 LEU A CA 1
ATOM 751 C C . LEU A 1 98 ? -13.988 2.151 4.373 1.00 79.81 98 LEU A C 1
ATOM 753 O O . LEU A 1 98 ? -13.404 2.917 5.139 1.00 79.81 98 LEU A O 1
ATOM 757 N N . MET A 1 99 ? -15.322 2.062 4.341 1.00 89.50 99 MET A N 1
ATOM 758 C CA . MET A 1 99 ? -16.203 2.909 5.147 1.00 89.50 99 MET A CA 1
ATOM 759 C C . MET A 1 99 ? -16.103 2.610 6.644 1.00 89.50 99 MET A C 1
ATOM 761 O O . MET A 1 99 ? -16.059 3.557 7.423 1.00 89.50 99 MET A O 1
ATOM 765 N N . ASP A 1 100 ? -15.972 1.349 7.064 1.00 83.75 100 ASP A N 1
ATOM 766 C CA . ASP A 1 100 ? -15.758 1.017 8.486 1.00 83.75 100 ASP A CA 1
ATOM 767 C C . ASP A 1 100 ? -14.373 1.484 8.963 1.00 83.75 100 ASP A C 1
ATOM 769 O O . ASP A 1 100 ? -14.198 1.911 10.107 1.00 83.75 100 ASP A O 1
ATOM 773 N N . GLY A 1 101 ? -13.381 1.454 8.065 1.00 83.62 101 GLY A N 1
ATOM 774 C CA . GLY A 1 101 ? -12.050 2.007 8.309 1.00 83.62 101 GLY A CA 1
ATOM 775 C C . GLY A 1 101 ? -12.100 3.517 8.532 1.00 83.62 101 GLY A C 1
ATOM 776 O O . GLY A 1 101 ? -11.599 4.007 9.544 1.00 83.62 101 GLY A O 1
ATOM 777 N N . LEU A 1 102 ? -12.760 4.243 7.627 1.00 86.50 102 LEU A N 1
ATOM 778 C CA . LEU A 1 102 ? -12.952 5.690 7.721 1.00 86.50 102 LEU A CA 1
ATOM 779 C C . LEU A 1 102 ? -13.840 6.087 8.908 1.00 86.50 102 LEU A C 1
ATOM 781 O O . LEU A 1 102 ? -13.538 7.077 9.565 1.00 86.50 102 LEU A O 1
ATOM 785 N N . ALA A 1 103 ? -14.877 5.314 9.242 1.00 88.38 103 ALA A N 1
ATOM 786 C CA . ALA A 1 103 ? -15.730 5.554 10.406 1.00 88.38 103 ALA A CA 1
ATOM 787 C C . ALA A 1 103 ? -14.952 5.409 11.724 1.00 88.38 103 ALA A C 1
ATOM 789 O O . ALA A 1 103 ? -15.085 6.250 12.614 1.00 88.38 103 ALA A O 1
ATOM 790 N N . ARG A 1 104 ? -14.079 4.399 11.830 1.00 84.19 104 ARG A N 1
ATOM 791 C CA . ARG A 1 104 ? -13.164 4.226 12.970 1.00 84.19 104 ARG A CA 1
ATOM 792 C C . ARG A 1 104 ? -12.146 5.366 13.067 1.00 84.19 104 ARG A C 1
ATOM 794 O O . ARG A 1 104 ? -11.963 5.908 14.152 1.00 84.19 104 ARG A O 1
ATOM 801 N N . SER A 1 105 ? -11.533 5.769 11.952 1.00 86.75 105 SER A N 1
ATOM 802 C CA . SER A 1 105 ? -10.609 6.915 11.919 1.00 86.75 105 SER A CA 1
ATOM 803 C C . SER A 1 105 ? -11.302 8.236 12.264 1.00 86.75 105 SER A C 1
ATOM 805 O O . SER A 1 105 ? -10.736 9.047 12.992 1.00 86.75 105 SER A O 1
ATOM 807 N N . LYS A 1 106 ? -12.539 8.435 11.792 1.00 92.81 106 LYS A N 1
ATOM 808 C CA . LYS A 1 106 ? -13.375 9.594 12.117 1.00 92.81 106 LYS A CA 1
ATOM 809 C C . LYS A 1 106 ? -13.719 9.628 13.608 1.00 92.81 106 LYS A C 1
ATOM 811 O O . LYS A 1 106 ? -13.500 10.651 14.237 1.00 92.81 106 LYS A O 1
ATOM 816 N N . SER A 1 107 ? -14.190 8.515 14.171 1.00 90.38 107 SER A N 1
ATOM 817 C CA . SER A 1 107 ? -14.514 8.400 15.601 1.00 90.38 107 SER A CA 1
ATOM 818 C C . SER A 1 107 ? -13.295 8.685 16.489 1.00 90.38 107 SER A C 1
ATOM 820 O O . SER A 1 107 ? -13.389 9.454 17.442 1.00 90.38 107 SER A O 1
ATOM 822 N N . LEU A 1 108 ? -12.117 8.163 16.120 1.00 87.69 108 LEU A N 1
ATOM 823 C CA . LEU A 1 108 ? -10.867 8.491 16.807 1.00 87.69 108 LEU A CA 1
ATOM 824 C C . LEU A 1 108 ? -10.534 9.990 16.702 1.00 87.69 108 LEU A C 1
ATOM 826 O O . LEU A 1 108 ? -10.232 10.609 17.715 1.00 87.69 108 LEU A O 1
ATOM 830 N N . TYR A 1 109 ? -10.629 10.585 15.511 1.00 91.12 109 TYR A N 1
ATOM 831 C CA . TYR A 1 109 ? -10.392 12.019 15.298 1.00 91.12 109 TYR A CA 1
ATOM 832 C C . TYR A 1 109 ? -11.356 12.905 16.107 1.00 91.12 109 TYR A C 1
ATOM 834 O O . TYR A 1 109 ? -10.911 13.830 16.778 1.00 91.12 109 TYR A O 1
ATOM 842 N N . GLU A 1 110 ? -12.654 12.595 16.104 1.00 94.38 110 GLU A N 1
ATOM 843 C CA . GLU A 1 110 ? -13.685 13.325 16.861 1.00 94.38 110 GLU A CA 1
ATOM 844 C C . GLU A 1 110 ? -13.561 13.140 18.386 1.00 94.38 110 GLU A C 1
ATOM 846 O O . GLU A 1 110 ? -14.096 13.951 19.139 1.00 94.38 110 GLU A O 1
ATOM 851 N N . SER A 1 111 ? -12.838 12.113 18.852 1.00 91.56 111 SER A N 1
ATOM 852 C CA . SER A 1 111 ? -12.541 11.889 20.277 1.00 91.56 111 SER A CA 1
ATOM 853 C C . SER A 1 111 ? -11.321 12.657 20.807 1.00 91.56 111 SER A C 1
ATOM 855 O O . SER A 1 111 ? -11.102 12.683 22.018 1.00 91.56 111 SER A O 1
ATOM 857 N N . ILE A 1 112 ? -10.515 13.269 19.931 1.00 94.12 112 ILE A N 1
ATOM 858 C CA . ILE A 1 112 ? -9.298 13.996 20.314 1.00 94.12 112 ILE A CA 1
ATOM 859 C C . ILE A 1 112 ? -9.618 15.491 20.409 1.00 94.12 112 ILE A C 1
ATOM 861 O O . ILE A 1 112 ? -9.913 16.144 19.412 1.00 94.12 112 ILE A O 1
ATOM 865 N N . ASP A 1 113 ? -9.512 16.049 21.616 1.00 89.00 113 ASP A N 1
ATOM 866 C CA . ASP A 1 113 ? -9.714 17.479 21.867 1.00 89.00 113 ASP A CA 1
ATOM 867 C C . ASP A 1 113 ? -8.765 18.362 21.031 1.00 89.00 113 ASP A C 1
ATOM 869 O O . ASP A 1 113 ? -7.576 18.511 21.342 1.00 89.00 113 ASP A O 1
ATOM 873 N N . GLY A 1 114 ? -9.321 19.051 20.035 1.00 91.44 114 GLY A N 1
ATOM 874 C CA . GLY A 1 114 ? -8.593 20.023 19.224 1.00 91.44 114 GLY A CA 1
ATOM 875 C C . GLY A 1 114 ? -7.627 19.369 18.237 1.00 91.44 114 GLY A C 1
ATOM 876 O O . GLY A 1 114 ? -7.899 18.310 17.676 1.00 91.44 114 GLY A O 1
ATOM 877 N N . HIS A 1 115 ? -6.510 20.039 17.953 1.00 93.44 115 HIS A N 1
ATOM 878 C CA . HIS A 1 115 ? -5.557 19.622 16.918 1.00 93.44 115 HIS A CA 1
ATOM 879 C C . HIS A 1 115 ? -4.127 19.588 17.484 1.00 93.44 115 HIS A C 1
ATOM 881 O O . HIS A 1 115 ? -3.348 20.505 17.218 1.00 93.44 115 HIS A O 1
ATOM 887 N N . PRO A 1 116 ? -3.775 18.571 18.297 1.00 94.06 116 PRO A N 1
ATOM 888 C CA . PRO A 1 116 ? -2.417 18.411 18.811 1.00 94.06 116 PRO A CA 1
ATOM 889 C C . PRO A 1 116 ? -1.433 18.169 17.659 1.00 94.06 116 PRO A C 1
ATOM 891 O O . PRO A 1 116 ? -1.588 17.220 16.889 1.00 94.06 116 PRO A O 1
ATOM 894 N N . VAL A 1 117 ? -0.407 19.017 17.548 1.00 95.56 117 VAL A N 1
ATOM 895 C CA . VAL A 1 117 ? 0.623 18.921 16.492 1.00 95.56 117 VAL A CA 1
ATOM 896 C C . VAL A 1 117 ? 1.921 18.288 16.996 1.00 95.56 117 VAL A C 1
ATOM 898 O O . VAL A 1 117 ? 2.790 17.926 16.201 1.00 95.56 117 VAL A O 1
ATOM 901 N N . THR A 1 118 ? 2.055 18.103 18.311 1.00 96.56 118 THR A N 1
ATOM 902 C CA . THR A 1 118 ? 3.198 17.445 18.949 1.00 96.56 118 THR A CA 1
ATOM 903 C C . THR A 1 118 ? 2.798 16.151 19.669 1.00 96.56 118 THR A C 1
ATOM 905 O O . THR A 1 118 ? 1.659 15.959 20.098 1.00 96.56 118 THR A O 1
ATOM 908 N N . ARG A 1 119 ? 3.766 15.238 19.848 1.00 91.56 119 ARG A N 1
ATOM 909 C CA . ARG A 1 119 ? 3.543 13.980 20.586 1.00 91.56 119 ARG A CA 1
ATOM 910 C C . ARG A 1 119 ? 3.132 14.182 22.059 1.00 91.56 119 ARG A C 1
ATOM 912 O O . ARG A 1 119 ? 2.259 13.434 22.490 1.00 91.56 119 ARG A O 1
ATOM 919 N N . PRO A 1 120 ? 3.694 15.138 22.833 1.00 96.00 120 PRO A N 1
ATOM 920 C CA . PRO A 1 120 ? 3.256 15.380 24.210 1.00 96.00 120 PRO A CA 1
ATOM 921 C C . PRO A 1 120 ? 1.803 15.859 24.314 1.00 96.00 120 PRO A C 1
ATOM 923 O O . PRO A 1 120 ? 1.069 15.358 25.160 1.00 96.00 120 PRO A O 1
ATOM 926 N N . GLU A 1 121 ? 1.361 16.763 23.431 1.00 94.94 121 GLU A N 1
ATOM 927 C CA . GLU A 1 121 ? -0.042 17.207 23.385 1.00 94.94 121 GLU A CA 1
ATOM 928 C C . GLU A 1 121 ? -0.974 16.044 23.034 1.00 94.94 121 GLU A C 1
ATOM 930 O O . GLU A 1 121 ? -1.990 15.843 23.697 1.00 94.94 121 GLU A O 1
ATOM 935 N N . LEU A 1 122 ? -0.611 15.229 22.035 1.00 92.69 122 LEU A N 1
ATOM 936 C CA . LEU A 1 122 ? -1.401 14.059 21.654 1.00 92.69 122 LEU A CA 1
ATOM 937 C C . LEU A 1 122 ? -1.492 13.041 22.801 1.00 92.69 122 LEU A C 1
ATOM 939 O O . LEU A 1 122 ? -2.573 12.526 23.053 1.00 92.69 122 LEU A O 1
ATOM 943 N N . ALA A 1 123 ? -0.407 12.797 23.540 1.00 92.75 123 ALA A N 1
ATOM 944 C CA . ALA A 1 123 ? -0.421 11.919 24.713 1.00 92.75 123 ALA 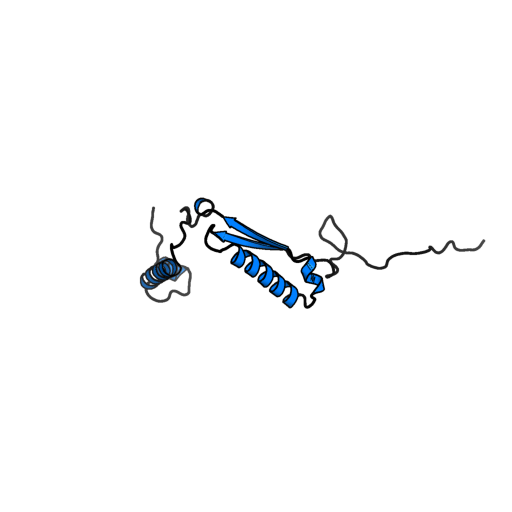A CA 1
ATOM 945 C C . ALA A 1 123 ? -1.234 12.491 25.893 1.00 92.75 123 ALA A C 1
ATOM 947 O O . ALA A 1 123 ? -1.764 11.727 26.696 1.00 92.75 123 ALA A O 1
ATOM 948 N N . GLN A 1 124 ? -1.357 13.819 25.998 1.00 93.00 124 GLN A N 1
ATOM 949 C CA . GLN A 1 124 ? -2.224 14.476 26.981 1.00 93.00 124 GLN A CA 1
ATOM 950 C C . GLN A 1 124 ? -3.707 14.418 26.576 1.00 93.00 124 GLN A C 1
ATOM 952 O O . GLN A 1 124 ? -4.568 14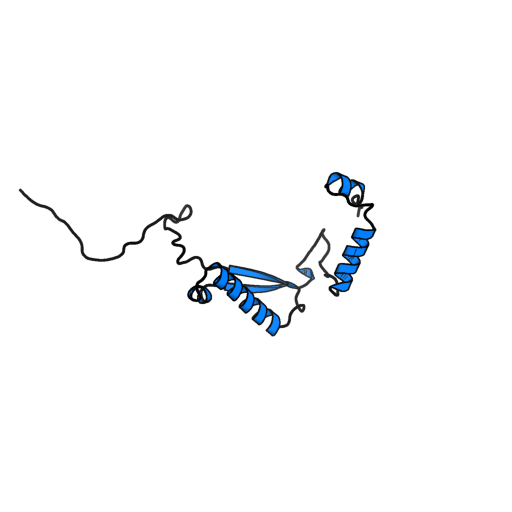.294 27.445 1.00 93.00 124 GLN A O 1
ATOM 957 N N . LYS A 1 125 ? -4.014 14.520 25.275 1.00 92.25 125 LYS A N 1
ATOM 958 C CA . LYS A 1 125 ? -5.391 14.514 24.748 1.00 92.25 125 LYS A CA 1
ATOM 959 C C . LYS A 1 125 ? -5.951 13.121 24.450 1.00 92.25 125 LYS A C 1
ATOM 961 O O . LYS A 1 125 ? -7.159 12.940 24.512 1.00 92.25 125 LYS A O 1
ATOM 966 N N . ALA A 1 126 ? -5.087 12.150 24.179 1.00 90.31 126 ALA A N 1
ATOM 967 C CA . ALA A 1 126 ? -5.409 10.738 24.000 1.00 90.31 126 ALA A CA 1
ATOM 968 C C . ALA A 1 126 ? -4.461 9.886 24.871 1.00 90.31 126 ALA A C 1
ATOM 970 O O . ALA A 1 126 ? -3.500 9.304 24.357 1.00 90.31 126 ALA A O 1
ATOM 971 N N . PRO A 1 127 ? -4.677 9.849 26.201 1.00 89.69 127 PRO A N 1
ATOM 972 C CA . PRO A 1 127 ? -3.836 9.081 27.112 1.00 89.69 127 PRO A CA 1
ATOM 973 C C . PRO A 1 127 ? -3.939 7.573 26.850 1.00 89.69 127 PRO A C 1
ATOM 975 O O . PRO A 1 127 ? -4.952 7.068 26.361 1.00 89.69 127 PRO A O 1
ATOM 978 N N . LEU A 1 128 ? -2.883 6.842 27.216 1.00 86.56 128 LEU A N 1
ATOM 979 C CA . LEU A 1 128 ? -2.884 5.381 27.181 1.00 86.56 128 LEU A CA 1
ATOM 980 C C . LEU A 1 128 ? -3.972 4.835 28.114 1.00 86.56 128 LEU A C 1
ATOM 982 O O . LEU A 1 128 ? -4.049 5.232 29.274 1.00 86.56 128 LEU A O 1
ATOM 986 N N . GLN A 1 129 ? -4.772 3.896 27.613 1.00 80.25 129 GLN A N 1
ATOM 987 C CA . GLN A 1 129 ? -5.673 3.101 28.443 1.00 80.25 129 GLN A CA 1
ATOM 988 C C . GLN A 1 129 ? -4.958 1.820 28.881 1.00 80.25 129 GLN A C 1
ATOM 990 O O . GLN A 1 129 ? -4.308 1.153 28.070 1.00 80.25 129 GLN A O 1
ATOM 995 N N . GLU A 1 130 ? -5.067 1.497 30.168 1.00 72.94 130 GLU A N 1
ATOM 996 C CA . GLU A 1 130 ? -4.618 0.216 30.715 1.00 72.94 130 GLU A CA 1
ATOM 997 C C . GLU A 1 130 ? -5.539 -0.917 30.212 1.00 72.94 130 GLU A C 1
ATOM 999 O O . GLU A 1 130 ? -6.688 -0.667 29.837 1.00 72.94 130 GLU A O 1
ATOM 1004 N N . LYS A 1 131 ? -5.003 -2.142 30.117 1.00 48.22 131 LYS A N 1
ATOM 1005 C CA . LYS A 1 131 ? -5.658 -3.313 29.504 1.00 48.22 131 LYS A CA 1
ATOM 1006 C C . LYS A 1 131 ? -6.189 -4.290 30.549 1.00 48.22 131 LYS A C 1
ATOM 1008 O O . LYS A 1 131 ? -5.453 -4.507 31.536 1.00 48.22 131 LYS A O 1
#

Secondary structure (DSSP, 8-state):
------------------STT------GGG---EEEEEEETTSS-HHHHHHHHHHHHHHHHHHHT-GGGGGG-EEEEEEE-TTS-EETTEE----SSHHHHHHHHHHHHHTS-S---SHHHHHHHSPPPP-

Radius of gyration: 27.07 Å; chains: 1; bounding box: 87×34×58 Å

Foldseek 3Di:
DDDDDDDDDDDDDAAWQDDPVGTRDPPVVDPQDEAEAEAAPPPDDPVRVVVVLVVVLVVVCVVVVHPVSSVRHHYHYDHDYQQVDDDPNHGCPDQPDVVSVVVVVVVVVVQFPDDDPDPVSRCVRPPDDDD